Protein AF-A0A1G5YAR2-F1 (afdb_monomer)

Secondary structure (DSSP, 8-state):
--HHHHHHHHHHHHHHTS--TTS----HHHHHHHHHHS---PPPPHHHHHHHTT--PPBPTTT--BEEEEEEEEEEETTEEEEEEEEEETT---TT----

Organism: NCBI:txid279824

Solvent-accessible surface area (backbone atoms only — not comparable to full-atom values): 6648 Å² total; per-residue (Å²): 140,51,74,71,55,56,50,49,52,51,52,54,49,53,64,71,63,58,75,86,79,85,80,80,75,71,58,67,73,56,59,55,46,53,59,72,68,48,79,70,85,70,76,65,52,76,70,62,51,52,54,56,75,75,54,84,62,60,54,41,89,87,78,70,37,45,58,44,76,45,77,76,48,68,51,76,62,90,94,44,77,49,75,44,66,51,74,51,76,71,78,66,85,52,96,81,67,73,86,128

Radius of gyration: 35.07 Å; Cα contacts (8 Å, |Δi|>4): 55; chains: 1; bounding box: 48×53×103 Å

pLDDT: mean 72.72, std 10.32, range [49.0, 91.44]

Sequence (100 aa):
MNKFFTAGILFSMYVFLQPSQLFAQLPGDVASQIEKITPKSAQNSPNAAGIQKYGDFNVNLYTGIPDISIPIFEIDAGSIKVPIVLTYHAGGIRYTDKSS

Nearest PDB structures (foldseek):
  9asq-assembly1_A  TM=5.586E-01  e=8.498E+00  Homo sapiens

Foldseek 3Di:
DPPPVVVVVVVVVVVVPPDPPPPDDDDPVVVVVVVVPPPDPDDQDPVRVVVVVVPDQDADPVLRWGWDKAFDDWDDDPVDTDTDIDTDTPSDDDPPDDDD

Structure (mmCIF, N/CA/C/O backbone):
data_AF-A0A1G5YAR2-F1
#
_entry.id   AF-A0A1G5YAR2-F1
#
loop_
_atom_site.group_PDB
_atom_site.id
_atom_site.type_symbol
_atom_site.label_atom_id
_atom_site.label_alt_id
_atom_site.label_comp_id
_atom_site.label_asym_id
_atom_site.label_entity_id
_atom_site.label_seq_id
_atom_site.pdbx_PDB_ins_code
_atom_site.Cartn_x
_atom_site.Cartn_y
_atom_site.Cartn_z
_atom_site.occupancy
_atom_site.B_iso_or_equiv
_atom_site.auth_seq_id
_atom_site.auth_comp_id
_atom_site.auth_asym_id
_atom_site.auth_atom_id
_atom_site.pdbx_PDB_model_num
ATOM 1 N N . MET A 1 1 ? 2.984 -40.760 72.902 1.00 58.44 1 MET A N 1
ATOM 2 C CA . MET A 1 1 ? 4.087 -40.636 71.928 1.00 58.44 1 MET A CA 1
ATOM 3 C C . MET A 1 1 ? 3.488 -40.293 70.560 1.00 58.44 1 MET A C 1
ATOM 5 O O . MET A 1 1 ? 2.742 -41.110 70.069 1.00 58.44 1 MET A O 1
ATOM 9 N N . ASN A 1 2 ? 3.621 -39.141 69.894 1.00 59.44 2 ASN A N 1
ATOM 10 C CA . ASN A 1 2 ? 4.667 -38.126 69.936 1.00 59.44 2 ASN A CA 1
ATOM 11 C C . ASN A 1 2 ? 4.177 -36.772 69.358 1.00 59.44 2 ASN A C 1
ATOM 13 O O . ASN A 1 2 ? 4.734 -36.299 68.373 1.00 59.44 2 ASN A O 1
ATOM 17 N N . LYS A 1 3 ? 3.161 -36.115 69.945 1.00 59.81 3 LYS A N 1
ATOM 18 C CA . LYS A 1 3 ? 2.700 -34.786 69.466 1.00 59.81 3 LYS A CA 1
ATOM 19 C C . LYS A 1 3 ? 3.841 -33.750 69.400 1.00 59.81 3 LYS A C 1
ATOM 21 O O . LYS A 1 3 ? 3.862 -32.913 68.508 1.00 59.81 3 LYS A O 1
ATOM 26 N N . PHE A 1 4 ? 4.829 -33.878 70.290 1.00 66.06 4 PHE A N 1
ATOM 27 C CA . PHE A 1 4 ? 6.061 -33.082 70.295 1.00 66.06 4 PHE A CA 1
ATOM 28 C C . PHE A 1 4 ? 7.018 -33.402 69.131 1.00 66.06 4 PHE A C 1
ATOM 30 O O . PHE A 1 4 ? 7.694 -32.509 68.636 1.00 66.06 4 PHE A O 1
ATOM 37 N N . PHE A 1 5 ? 7.038 -34.644 68.639 1.00 71.75 5 PHE A N 1
ATOM 38 C CA . PHE A 1 5 ? 7.830 -35.032 67.463 1.00 71.75 5 PHE A CA 1
ATOM 39 C C . PHE A 1 5 ? 7.158 -34.570 66.167 1.00 71.75 5 PHE A C 1
ATOM 41 O O . PHE A 1 5 ? 7.823 -34.059 65.273 1.00 71.75 5 PHE A O 1
ATOM 48 N N . THR A 1 6 ? 5.825 -34.670 66.087 1.00 71.38 6 THR A N 1
ATOM 49 C CA . THR A 1 6 ? 5.051 -34.165 64.943 1.00 71.38 6 THR A CA 1
ATOM 50 C C . THR A 1 6 ? 5.145 -32.639 64.832 1.00 71.38 6 THR A C 1
ATOM 52 O O . THR A 1 6 ? 5.292 -32.117 63.732 1.00 71.38 6 THR A O 1
ATOM 55 N N . ALA A 1 7 ? 5.143 -31.923 65.964 1.00 77.12 7 ALA A N 1
ATOM 56 C CA . ALA A 1 7 ? 5.363 -30.476 65.999 1.00 77.12 7 ALA A CA 1
ATOM 57 C C . ALA A 1 7 ? 6.787 -30.082 65.558 1.00 77.12 7 ALA A C 1
ATOM 59 O O . ALA A 1 7 ? 6.948 -29.103 64.834 1.00 77.12 7 ALA A O 1
ATOM 60 N N . GLY A 1 8 ? 7.807 -30.866 65.929 1.00 80.62 8 GLY A N 1
ATOM 61 C CA . GLY A 1 8 ? 9.189 -30.646 65.485 1.00 80.62 8 GLY A CA 1
ATOM 62 C C . GLY A 1 8 ? 9.375 -30.815 63.972 1.00 80.62 8 GLY A C 1
ATOM 63 O O . GLY A 1 8 ? 10.048 -30.002 63.341 1.00 80.62 8 GLY A O 1
ATOM 64 N N . ILE A 1 9 ? 8.718 -31.814 63.372 1.00 81.94 9 ILE A N 1
ATOM 65 C CA . ILE A 1 9 ? 8.732 -32.029 61.914 1.00 81.94 9 ILE A CA 1
ATOM 66 C C . ILE A 1 9 ? 8.029 -30.882 61.181 1.00 81.94 9 ILE A C 1
ATOM 68 O O . ILE A 1 9 ? 8.545 -30.388 60.183 1.00 81.94 9 ILE A O 1
ATOM 72 N N . LEU A 1 10 ? 6.892 -30.406 61.694 1.00 78.62 10 LEU A N 1
ATOM 73 C CA . LEU A 1 10 ? 6.181 -29.270 61.099 1.00 78.62 10 LEU A CA 1
ATOM 74 C C . LEU A 1 10 ? 6.970 -27.958 61.221 1.00 78.62 10 LEU A C 1
ATOM 76 O O . LEU A 1 10 ? 6.958 -27.161 60.288 1.00 78.62 10 LEU A O 1
ATOM 80 N N . 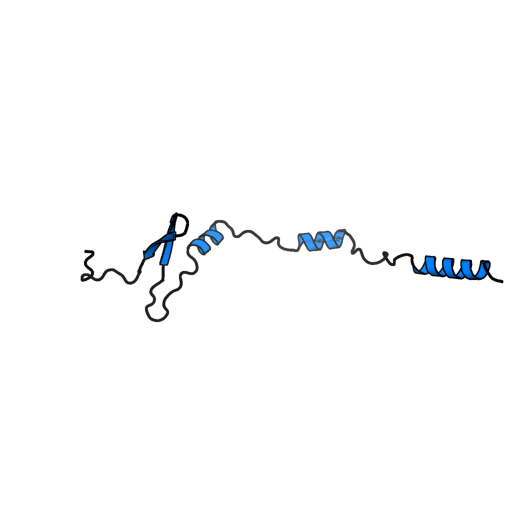PHE A 1 11 ? 7.704 -27.752 62.317 1.00 79.75 11 PHE A N 1
ATOM 81 C CA . PHE A 1 11 ? 8.585 -26.592 62.480 1.00 79.75 11 PHE A CA 1
ATOM 82 C C . PHE A 1 11 ? 9.777 -26.636 61.510 1.00 79.75 11 PHE A C 1
ATOM 84 O O . PHE A 1 11 ? 10.076 -25.642 60.852 1.00 79.75 11 PHE A O 1
ATOM 91 N N . SER A 1 12 ? 10.404 -27.805 61.343 1.00 72.56 12 SER A N 1
ATOM 92 C CA . SER A 1 12 ? 11.457 -28.028 60.341 1.00 72.56 12 SER A CA 1
ATOM 93 C C . SER A 1 12 ? 10.950 -27.824 58.908 1.00 72.56 12 SER A C 1
ATOM 95 O O . SER A 1 12 ? 11.634 -27.197 58.099 1.00 72.56 12 SER A O 1
ATOM 97 N N . MET A 1 13 ? 9.739 -28.292 58.605 1.00 78.06 13 MET A N 1
ATOM 98 C CA . MET A 1 13 ? 9.101 -28.110 57.304 1.00 78.06 13 MET A CA 1
ATOM 99 C C . MET A 1 13 ? 8.739 -26.641 57.050 1.00 78.06 13 MET A C 1
ATOM 101 O O . MET A 1 13 ? 8.924 -26.165 55.937 1.00 78.06 13 MET A O 1
ATOM 105 N N . TYR A 1 14 ? 8.303 -25.895 58.071 1.00 72.94 14 TYR A N 1
ATOM 106 C CA . TYR A 1 14 ? 8.008 -24.461 57.967 1.00 72.94 14 TYR A CA 1
ATOM 107 C C . TYR A 1 14 ? 9.267 -23.613 57.715 1.00 72.94 14 TYR A C 1
ATOM 109 O O . TYR A 1 14 ? 9.219 -22.662 56.938 1.00 72.94 14 TYR A O 1
ATOM 117 N N . VAL A 1 15 ? 10.411 -23.989 58.300 1.00 70.44 15 VAL A N 1
ATOM 118 C CA . VAL A 1 15 ? 11.715 -23.346 58.039 1.00 70.44 15 VAL A CA 1
ATOM 119 C C . VAL A 1 15 ? 12.214 -23.636 56.617 1.00 70.44 15 VAL A C 1
ATOM 121 O O . VAL A 1 15 ? 12.780 -22.751 55.982 1.00 70.44 15 VAL A O 1
ATOM 124 N N . PHE A 1 16 ? 11.945 -24.831 56.080 1.00 67.00 16 PHE A N 1
ATOM 125 C CA . PHE A 1 16 ? 12.249 -25.177 54.683 1.00 67.00 16 PHE A CA 1
ATOM 126 C C . PHE A 1 16 ? 11.259 -24.596 53.658 1.00 67.00 16 PHE A C 1
ATOM 128 O O . PHE A 1 16 ? 11.565 -24.584 52.467 1.00 67.00 16 PHE A O 1
ATOM 135 N N . LEU A 1 17 ? 10.091 -24.109 54.098 1.00 65.44 17 LEU A N 1
ATOM 136 C CA . LEU A 1 17 ? 9.054 -23.520 53.241 1.00 65.44 17 LEU A CA 1
ATOM 137 C C . LEU A 1 17 ? 9.099 -21.981 53.194 1.00 65.44 17 LEU A C 1
ATOM 139 O O . LEU A 1 17 ? 8.285 -21.370 52.501 1.00 65.44 17 LEU A O 1
ATOM 143 N N . GLN A 1 18 ? 10.035 -21.340 53.903 1.00 63.12 18 GLN A N 1
ATOM 144 C CA . GLN A 1 18 ? 10.328 -19.919 53.705 1.00 63.12 18 GLN A CA 1
ATOM 145 C C . GLN A 1 18 ? 10.943 -19.756 52.301 1.00 63.12 18 GLN A C 1
ATOM 147 O O . GLN A 1 18 ? 11.999 -20.332 52.028 1.00 63.12 18 GLN A O 1
ATOM 152 N N . PRO A 1 19 ? 10.284 -19.032 51.380 1.00 62.28 19 PRO A N 1
ATOM 153 C CA . PRO A 1 19 ? 10.691 -18.993 49.986 1.00 62.28 19 PRO A CA 1
ATOM 154 C C . PRO A 1 19 ? 12.059 -18.322 49.850 1.00 62.28 19 PRO A C 1
ATOM 156 O O . PRO A 1 19 ? 12.322 -17.270 50.430 1.00 62.28 19 PRO A O 1
ATOM 159 N N . SER A 1 20 ? 12.913 -18.942 49.040 1.00 61.00 20 SER A N 1
ATOM 160 C CA . SER A 1 20 ? 14.256 -18.536 48.619 1.00 61.00 20 SER A CA 1
ATOM 161 C C . SER A 1 20 ? 14.269 -17.241 47.787 1.00 61.00 20 SER A C 1
ATOM 163 O O . SER A 1 20 ? 14.8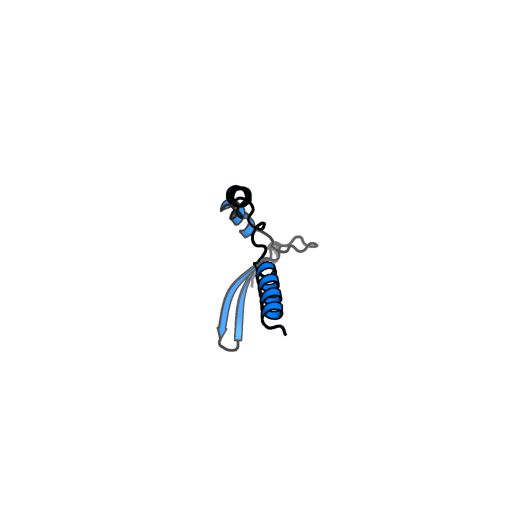37 -17.171 46.700 1.00 61.00 20 SER A O 1
ATOM 165 N N . GLN A 1 21 ? 13.658 -16.176 48.299 1.00 57.78 21 GLN A N 1
ATOM 166 C CA . GLN A 1 21 ? 13.576 -14.854 47.671 1.00 57.78 21 GLN A CA 1
ATOM 167 C C . GLN A 1 21 ? 14.767 -13.961 48.060 1.00 57.78 21 GLN A C 1
ATOM 169 O O . GLN A 1 21 ? 14.601 -12.761 48.244 1.00 57.78 21 GLN A O 1
ATOM 174 N N . LEU A 1 22 ? 15.972 -14.522 48.214 1.00 50.47 22 LEU A N 1
ATOM 175 C CA . LEU A 1 22 ? 17.164 -13.726 48.551 1.00 50.47 22 LEU A CA 1
ATOM 176 C C . LEU A 1 22 ? 18.122 -13.478 47.380 1.00 50.47 22 LEU A C 1
ATOM 178 O O . LEU A 1 22 ? 19.055 -12.703 47.541 1.00 50.47 22 LEU A O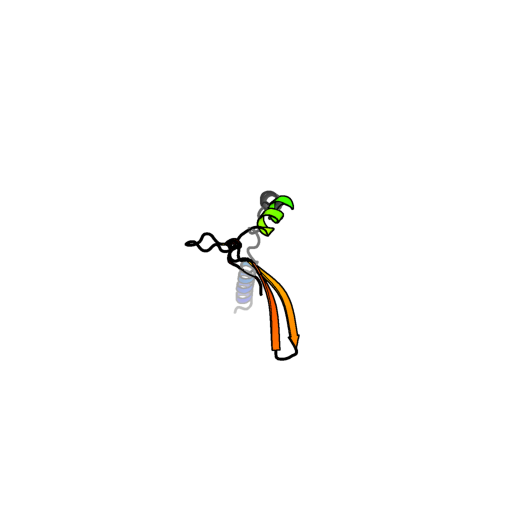 1
ATOM 182 N N . PHE A 1 23 ? 17.872 -14.025 46.184 1.00 57.47 23 PHE A N 1
ATOM 183 C CA . PHE A 1 23 ? 18.757 -13.802 45.028 1.00 57.47 23 PHE A CA 1
ATOM 184 C C . PHE A 1 23 ? 18.022 -13.633 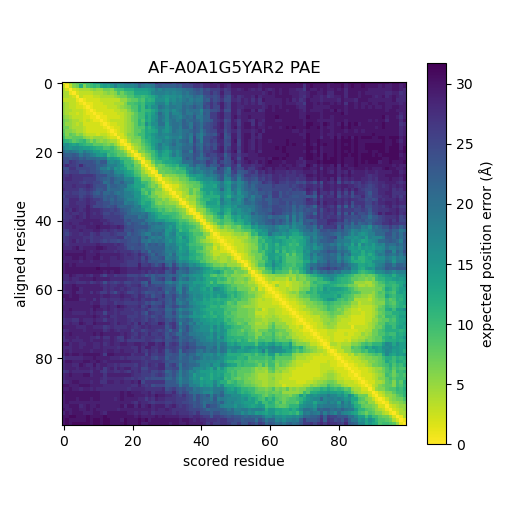43.691 1.00 57.47 23 PHE A C 1
ATOM 186 O O . PHE A 1 23 ? 18.383 -14.266 42.706 1.00 57.47 23 PHE A O 1
ATOM 193 N N . ALA A 1 24 ? 16.986 -12.791 43.628 1.00 52.09 24 ALA A N 1
ATOM 194 C CA . ALA A 1 24 ? 16.321 -12.489 42.350 1.00 52.09 24 ALA A CA 1
ATOM 195 C C . ALA A 1 24 ? 16.386 -11.017 41.922 1.00 52.09 24 ALA A C 1
ATOM 197 O O . ALA A 1 24 ? 16.010 -10.698 40.798 1.00 52.09 24 ALA A O 1
ATOM 198 N N . GLN A 1 25 ? 16.876 -10.111 42.768 1.00 60.28 25 GLN A N 1
ATOM 199 C CA . GLN A 1 25 ? 17.002 -8.710 42.386 1.00 60.28 25 GLN A CA 1
ATOM 200 C C . GLN A 1 25 ? 18.459 -8.413 42.052 1.00 60.28 25 GLN A C 1
ATOM 202 O O . GLN A 1 25 ? 19.303 -8.274 42.937 1.00 60.28 25 GLN A O 1
ATOM 207 N N . LEU A 1 26 ? 18.743 -8.312 40.749 1.00 58.47 26 LEU A N 1
ATOM 208 C CA . LEU A 1 26 ? 19.849 -7.479 40.285 1.00 58.47 26 LEU A CA 1
ATOM 209 C C .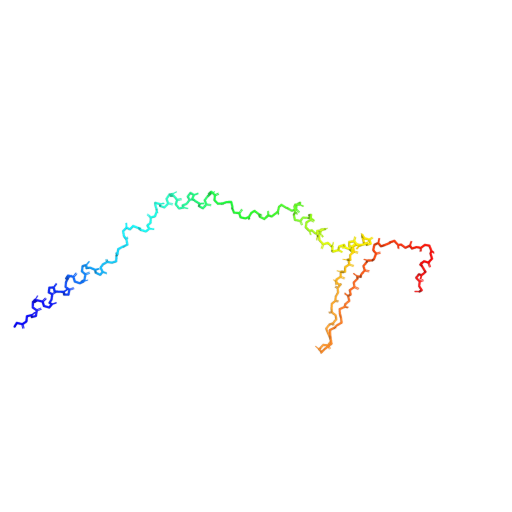 LEU A 1 26 ? 19.708 -6.106 40.975 1.00 58.47 26 LEU A C 1
ATOM 211 O O . LEU A 1 26 ? 18.573 -5.637 41.112 1.00 58.47 26 LEU A O 1
ATOM 215 N N . PRO A 1 27 ? 20.807 -5.452 41.394 1.00 69.12 27 PRO A N 1
ATOM 216 C CA . PRO A 1 27 ? 20.736 -4.114 41.973 1.00 69.12 27 PRO A CA 1
ATOM 217 C C . PRO A 1 27 ? 19.874 -3.219 41.075 1.00 69.12 27 PRO A C 1
ATOM 219 O O . PRO A 1 27 ? 20.074 -3.213 39.858 1.00 69.12 27 PRO A O 1
ATOM 222 N N . GLY A 1 28 ? 18.904 -2.494 41.646 1.00 61.84 28 GLY A N 1
ATOM 223 C CA . GLY A 1 28 ? 17.983 -1.636 40.878 1.00 61.84 28 GLY A CA 1
ATOM 224 C C . GLY A 1 28 ? 18.710 -0.634 39.967 1.00 61.84 28 GLY A C 1
ATOM 225 O O . GLY A 1 28 ? 18.207 -0.253 38.908 1.00 61.84 28 GLY A O 1
ATOM 226 N N . ASP A 1 29 ? 19.952 -0.304 40.322 1.00 63.09 29 ASP A N 1
ATOM 227 C CA . ASP A 1 29 ? 20.868 0.521 39.536 1.00 63.09 29 ASP A CA 1
ATOM 228 C C . ASP A 1 29 ? 21.327 -0.131 38.224 1.00 63.09 29 ASP A C 1
ATOM 230 O O . ASP A 1 29 ? 21.595 0.575 37.257 1.00 63.09 29 ASP A O 1
ATOM 234 N N . VAL A 1 30 ? 21.424 -1.462 38.149 1.00 63.66 30 VAL A N 1
ATOM 235 C CA . VAL A 1 30 ? 21.830 -2.178 36.926 1.00 63.66 30 VAL A CA 1
ATOM 236 C C . VAL A 1 30 ? 20.625 -2.411 36.016 1.00 63.66 30 VAL A C 1
ATOM 238 O O . VAL A 1 30 ? 20.728 -2.233 34.804 1.00 63.66 30 VAL A O 1
ATOM 241 N N . ALA A 1 31 ? 19.460 -2.743 36.583 1.00 64.06 31 ALA A N 1
ATOM 242 C CA . ALA A 1 31 ? 18.226 -2.910 35.811 1.00 64.06 31 ALA A CA 1
ATOM 243 C C . ALA A 1 31 ? 17.806 -1.606 35.101 1.00 64.06 31 ALA A C 1
ATOM 245 O O . ALA A 1 31 ? 17.488 -1.624 33.912 1.00 64.06 31 ALA A O 1
ATOM 246 N N . SER A 1 32 ? 17.901 -0.465 35.793 1.00 61.59 32 SER A N 1
ATOM 247 C CA . SER A 1 32 ? 17.642 0.862 35.208 1.00 61.59 32 SER A CA 1
ATOM 248 C C . SER A 1 32 ? 18.682 1.273 34.157 1.00 61.59 32 SER A C 1
ATOM 250 O O . SER A 1 32 ? 18.355 1.959 33.186 1.00 61.59 32 SER A O 1
ATOM 252 N N . GLN A 1 33 ? 19.932 0.823 34.295 1.00 64.12 33 GLN A N 1
ATOM 253 C CA . GLN A 1 33 ? 20.955 1.034 33.271 1.00 64.12 33 GLN A CA 1
ATOM 254 C C . GLN A 1 33 ? 20.672 0.231 31.998 1.00 64.12 33 GLN A C 1
ATOM 256 O O . GLN A 1 33 ? 20.837 0.771 30.910 1.00 64.12 33 GLN A O 1
ATOM 261 N N . ILE A 1 34 ? 20.180 -1.006 32.098 1.00 64.69 34 ILE A N 1
ATOM 262 C CA . ILE A 1 34 ? 19.819 -1.821 30.923 1.00 64.69 34 ILE A CA 1
ATOM 263 C C . ILE A 1 34 ? 18.660 -1.184 30.138 1.00 64.69 34 ILE A C 1
ATOM 265 O O . ILE A 1 34 ? 18.709 -1.127 28.907 1.00 64.69 34 ILE A O 1
ATOM 269 N N . GLU A 1 35 ? 17.655 -0.635 30.826 1.00 67.94 35 GLU A N 1
ATOM 270 C CA . GLU A 1 35 ? 16.564 0.109 30.178 1.00 67.94 35 GLU A CA 1
ATOM 271 C C . GLU A 1 35 ? 17.085 1.359 29.451 1.00 67.94 35 GLU A C 1
ATOM 273 O O . GLU A 1 35 ? 16.699 1.623 28.313 1.00 67.94 35 GLU A O 1
ATOM 278 N N . LYS A 1 36 ? 18.033 2.085 30.058 1.00 67.69 36 LYS A N 1
ATOM 279 C CA . LYS A 1 36 ? 18.654 3.281 29.465 1.00 67.69 36 LYS A CA 1
ATOM 280 C C . LYS A 1 36 ? 19.543 2.978 28.251 1.00 67.69 36 LYS A C 1
ATOM 282 O O . LYS A 1 36 ? 19.704 3.840 27.389 1.00 67.69 36 LYS A O 1
ATOM 287 N N . ILE A 1 37 ? 20.137 1.787 28.190 1.00 70.19 37 ILE A N 1
ATOM 288 C CA . ILE A 1 37 ? 21.001 1.353 27.079 1.00 70.19 37 ILE A CA 1
ATOM 289 C C . ILE A 1 37 ? 20.170 0.751 25.936 1.00 70.19 37 ILE A C 1
ATOM 291 O O . ILE A 1 37 ? 20.628 0.722 24.794 1.00 70.19 37 ILE A O 1
ATOM 295 N N . THR A 1 38 ? 18.942 0.301 26.206 1.00 69.06 38 THR A N 1
ATOM 296 C CA . THR A 1 38 ? 18.063 -0.246 25.171 1.00 69.06 38 THR A CA 1
ATOM 297 C C . THR A 1 38 ? 17.525 0.899 24.312 1.00 69.06 38 THR A C 1
ATOM 299 O O . THR A 1 38 ? 16.766 1.732 24.816 1.00 69.06 38 THR A O 1
ATOM 302 N N . PRO A 1 39 ? 17.881 0.984 23.015 1.00 66.75 39 PRO A N 1
ATOM 303 C CA . PRO A 1 39 ? 17.344 2.025 22.159 1.00 66.75 39 PRO A CA 1
ATOM 304 C C . PRO A 1 39 ? 15.835 1.814 22.045 1.00 66.75 39 PRO A C 1
ATOM 306 O O . PRO A 1 39 ? 15.363 0.846 21.447 1.00 66.75 39 PRO A O 1
ATOM 309 N N . LYS A 1 40 ? 15.063 2.724 22.646 1.00 64.44 40 LYS A N 1
ATOM 310 C CA . LYS A 1 40 ? 13.619 2.805 22.432 1.00 64.44 40 LYS A CA 1
ATOM 311 C C . LYS A 1 40 ? 13.396 2.863 20.927 1.00 64.44 40 LYS A C 1
ATOM 313 O O . LYS A 1 40 ? 14.015 3.703 20.280 1.00 64.44 40 LYS A O 1
ATOM 318 N N . SER A 1 41 ? 12.570 1.955 20.394 1.00 60.91 41 SER A N 1
ATOM 319 C CA . SER A 1 41 ? 12.231 1.889 18.967 1.00 60.91 41 SER A CA 1
ATOM 320 C C . SER A 1 41 ? 11.918 3.301 18.480 1.00 60.91 41 SER A C 1
ATOM 322 O O . SER A 1 41 ? 10.892 3.885 18.838 1.00 60.91 41 SER A O 1
ATOM 324 N N . ALA A 1 42 ? 12.881 3.903 17.785 1.00 68.12 42 ALA A N 1
ATOM 325 C CA . ALA A 1 42 ? 12.756 5.265 17.327 1.00 68.12 42 ALA A CA 1
ATOM 326 C C . ALA A 1 42 ? 11.695 5.226 16.237 1.00 68.12 42 ALA A C 1
ATOM 328 O O . ALA A 1 42 ? 11.875 4.549 15.225 1.00 68.12 42 ALA A O 1
ATOM 329 N N . GLN A 1 43 ? 10.571 5.913 16.451 1.00 67.56 43 GLN A N 1
ATOM 330 C CA . GLN A 1 43 ? 9.667 6.192 15.345 1.00 67.56 43 GLN A CA 1
ATOM 331 C C . GLN A 1 43 ? 10.506 6.815 14.230 1.00 67.56 43 GLN A C 1
ATOM 333 O O . GLN A 1 43 ? 11.265 7.758 14.477 1.00 67.56 43 GLN A O 1
ATOM 338 N N . ASN A 1 44 ? 10.400 6.245 13.028 1.00 73.06 44 ASN A N 1
ATOM 339 C CA . ASN A 1 44 ? 11.088 6.752 11.851 1.00 73.06 44 ASN A CA 1
ATOM 340 C C . ASN A 1 44 ? 10.868 8.263 11.765 1.00 73.06 44 ASN A C 1
ATOM 342 O O . ASN A 1 44 ? 9.751 8.748 11.975 1.00 73.06 44 ASN A O 1
ATOM 346 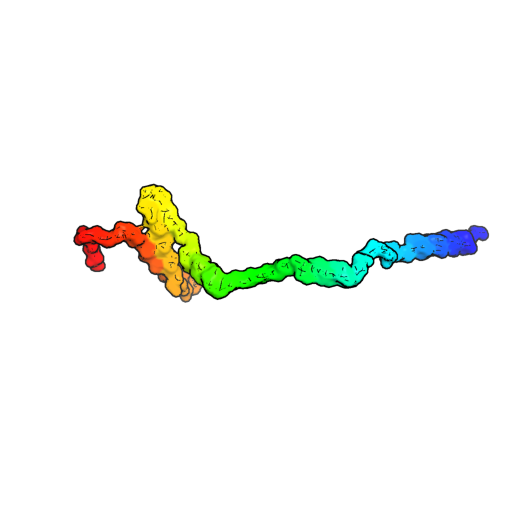N N . SER A 1 45 ? 11.934 9.012 11.474 1.00 81.62 45 SER A N 1
ATOM 347 C CA . SER A 1 45 ? 11.805 10.454 11.277 1.00 81.62 45 SER A CA 1
ATOM 348 C C . SER A 1 45 ? 10.730 10.724 10.214 1.00 81.62 45 SER A C 1
ATOM 350 O O . SER A 1 45 ? 10.569 9.910 9.300 1.00 81.62 45 SER A O 1
ATOM 352 N N . PRO A 1 46 ? 9.999 11.851 10.275 1.00 75.12 46 PRO A N 1
ATOM 353 C CA . PRO A 1 46 ? 8.977 12.167 9.276 1.00 75.12 46 PRO A CA 1
ATOM 354 C C . PRO A 1 46 ? 9.491 12.062 7.831 1.00 75.12 46 PRO A C 1
ATOM 356 O O . PRO A 1 46 ? 8.758 11.639 6.941 1.00 75.12 46 PRO A O 1
ATOM 359 N N . ASN A 1 47 ? 10.775 12.374 7.620 1.00 77.12 47 ASN A N 1
ATOM 360 C CA . ASN A 1 47 ? 11.454 12.202 6.340 1.00 77.12 47 ASN A CA 1
ATOM 361 C C . ASN A 1 47 ? 11.628 10.716 5.958 1.00 77.12 47 ASN A C 1
ATOM 363 O O . ASN A 1 47 ? 11.276 10.328 4.849 1.00 77.12 47 ASN A O 1
ATOM 367 N N . ALA A 1 48 ? 12.096 9.863 6.878 1.00 75.94 48 ALA A N 1
ATOM 368 C CA . ALA A 1 48 ? 12.236 8.421 6.648 1.00 75.94 48 ALA A CA 1
ATOM 369 C C . ALA A 1 48 ? 10.877 7.718 6.443 1.00 75.94 48 ALA A C 1
ATOM 371 O O . ALA A 1 48 ? 10.745 6.867 5.567 1.00 75.94 48 ALA A O 1
ATOM 372 N N . ALA A 1 49 ? 9.840 8.125 7.181 1.00 74.50 49 ALA A N 1
ATOM 373 C CA . ALA A 1 49 ? 8.472 7.642 6.988 1.00 74.50 49 ALA A CA 1
ATOM 374 C C . ALA A 1 49 ? 7.869 8.087 5.639 1.00 74.50 49 ALA A C 1
ATOM 376 O O . ALA A 1 49 ? 7.019 7.399 5.078 1.00 74.50 49 ALA A O 1
ATOM 377 N N . GLY A 1 50 ? 8.315 9.225 5.094 1.00 71.56 50 GLY A N 1
ATOM 378 C CA . GLY A 1 50 ? 7.923 9.703 3.768 1.00 71.56 50 GLY A CA 1
ATOM 379 C C . GLY A 1 50 ? 8.413 8.804 2.633 1.00 71.56 50 GLY A C 1
ATOM 380 O O . GLY A 1 50 ? 7.680 8.604 1.671 1.00 71.56 50 GLY A O 1
ATOM 381 N N . ILE A 1 51 ? 9.597 8.201 2.770 1.00 73.31 51 ILE A N 1
ATOM 382 C CA . ILE A 1 51 ? 10.148 7.263 1.777 1.00 73.31 51 ILE A CA 1
ATOM 383 C C . ILE A 1 51 ? 9.286 5.995 1.691 1.00 73.31 51 ILE A C 1
ATOM 385 O O . ILE A 1 51 ? 9.015 5.515 0.595 1.00 73.31 51 ILE A O 1
ATOM 389 N N . GLN A 1 52 ? 8.759 5.510 2.821 1.00 67.94 52 GLN A N 1
ATOM 390 C CA . GLN A 1 52 ? 7.814 4.385 2.837 1.00 67.94 52 GLN A CA 1
ATOM 391 C C . GLN A 1 52 ? 6.508 4.670 2.080 1.00 67.94 52 GLN A C 1
ATOM 393 O O . GLN A 1 52 ? 5.899 3.731 1.584 1.00 67.94 52 GLN A O 1
ATOM 398 N N . LYS A 1 53 ? 6.080 5.934 1.939 1.00 64.69 53 LYS A N 1
ATOM 399 C CA . LYS A 1 53 ? 4.864 6.277 1.171 1.00 64.69 53 LYS A CA 1
ATOM 400 C C . LYS A 1 53 ? 4.998 5.999 -0.326 1.00 64.69 53 LYS A C 1
ATOM 402 O O . LYS A 1 53 ? 3.988 5.878 -1.008 1.00 64.69 53 LYS A O 1
ATOM 407 N N . TYR A 1 54 ? 6.229 5.927 -0.821 1.00 63.00 54 TYR A N 1
ATOM 408 C CA . TYR A 1 54 ? 6.548 5.619 -2.212 1.00 63.00 54 TYR A CA 1
ATOM 4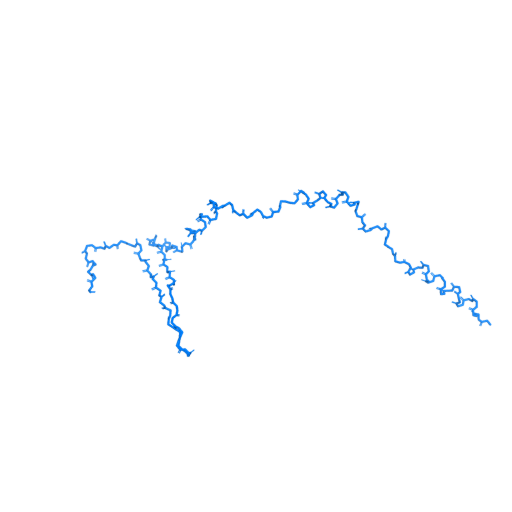09 C C . TYR A 1 54 ? 7.176 4.219 -2.358 1.00 63.00 54 TYR A C 1
ATOM 411 O O . TYR A 1 54 ? 7.662 3.882 -3.434 1.00 63.00 54 TYR A O 1
ATOM 419 N N . GLY A 1 55 ? 7.212 3.433 -1.274 1.00 62.75 55 GLY A N 1
ATOM 420 C CA . GLY A 1 55 ? 7.866 2.127 -1.205 1.00 62.75 55 GLY A CA 1
ATOM 421 C C . GLY A 1 55 ? 6.929 0.963 -1.535 1.00 62.75 55 GLY A C 1
ATOM 422 O O . GLY A 1 55 ? 5.802 0.921 -1.051 1.00 62.75 55 GLY A O 1
ATOM 423 N N . ASP A 1 56 ? 7.459 0.026 -2.328 1.00 62.94 56 ASP A N 1
ATOM 424 C CA . ASP A 1 56 ? 6.912 -1.274 -2.750 1.00 62.94 56 ASP A CA 1
ATOM 425 C C . ASP A 1 56 ? 5.602 -1.262 -3.554 1.00 62.94 56 ASP A C 1
ATOM 427 O O . ASP A 1 56 ? 4.605 -1.886 -3.193 1.00 62.94 56 ASP A O 1
ATOM 431 N N . PHE A 1 57 ? 5.638 -0.644 -4.739 1.00 70.88 57 PHE A N 1
ATOM 432 C CA . PHE A 1 57 ? 4.771 -1.095 -5.832 1.00 70.88 57 PHE A CA 1
ATOM 433 C C . PHE A 1 57 ? 5.417 -2.301 -6.512 1.00 70.88 57 PHE A C 1
ATOM 435 O O . PHE A 1 57 ? 6.573 -2.236 -6.937 1.00 70.88 57 PHE A O 1
ATOM 442 N N . ASN A 1 58 ? 4.672 -3.401 -6.632 1.00 69.50 58 ASN A N 1
ATOM 443 C CA . ASN A 1 58 ? 5.150 -4.582 -7.340 1.00 69.50 58 ASN A CA 1
ATOM 444 C C . ASN A 1 58 ? 5.400 -4.222 -8.807 1.00 69.50 58 ASN A C 1
ATOM 446 O O . ASN A 1 58 ? 4.505 -3.747 -9.505 1.00 69.50 58 ASN A O 1
ATOM 450 N N . VAL A 1 59 ? 6.625 -4.446 -9.275 1.00 75.75 59 VAL A N 1
ATOM 451 C CA . VAL A 1 59 ? 6.984 -4.271 -10.682 1.00 75.75 59 VAL A CA 1
ATOM 452 C C . VAL A 1 59 ? 6.939 -5.615 -11.381 1.00 75.75 59 VAL A C 1
ATOM 454 O O . VAL A 1 59 ? 7.418 -6.629 -10.867 1.00 75.75 59 VAL A O 1
ATOM 457 N N . ASN A 1 60 ? 6.387 -5.634 -12.586 1.00 77.56 60 ASN A N 1
ATOM 458 C CA . ASN A 1 60 ? 6.509 -6.805 -13.432 1.00 77.56 60 ASN A CA 1
ATOM 459 C C . ASN A 1 60 ? 7.975 -6.943 -13.877 1.00 77.56 60 ASN A C 1
ATOM 461 O O . ASN A 1 60 ? 8.500 -6.073 -14.566 1.00 77.56 60 ASN A O 1
ATOM 465 N N . LEU A 1 61 ? 8.634 -8.043 -13.506 1.00 79.81 61 LEU A N 1
ATOM 466 C CA . LEU A 1 61 ? 10.059 -8.268 -13.795 1.00 79.81 61 LEU A CA 1
ATOM 467 C C . LEU A 1 61 ? 10.374 -8.445 -15.291 1.00 79.81 61 LEU A C 1
ATOM 469 O O . LEU A 1 61 ? 11.525 -8.297 -15.690 1.00 79.81 61 LEU A O 1
ATOM 473 N N . TYR A 1 62 ? 9.375 -8.763 -16.118 1.00 80.06 62 TYR A N 1
ATOM 474 C CA . TYR A 1 62 ? 9.533 -8.922 -17.564 1.00 80.06 62 TYR A CA 1
ATOM 475 C C . TYR A 1 62 ? 9.321 -7.604 -18.319 1.00 80.06 62 TYR A C 1
ATOM 477 O O . TYR A 1 62 ? 10.043 -7.320 -19.272 1.00 80.06 62 TYR A O 1
ATOM 485 N N . THR A 1 63 ? 8.342 -6.787 -17.910 1.00 80.06 63 THR A N 1
ATOM 486 C CA . THR A 1 63 ? 8.002 -5.531 -18.609 1.00 80.06 63 THR A CA 1
ATOM 487 C C . THR A 1 63 ? 8.531 -4.270 -17.925 1.00 80.06 63 THR A C 1
ATOM 489 O O . THR A 1 63 ? 8.511 -3.204 -18.534 1.00 80.06 63 THR A O 1
ATOM 492 N N . GLY A 1 64 ? 8.987 -4.362 -16.674 1.00 78.75 64 GLY A N 1
ATOM 493 C CA . GLY A 1 64 ? 9.415 -3.221 -15.858 1.00 78.75 64 GLY A CA 1
ATOM 494 C C . GLY A 1 64 ? 8.275 -2.285 -15.441 1.00 78.75 64 GLY A C 1
ATOM 495 O O . GLY A 1 64 ? 8.537 -1.214 -14.900 1.00 78.75 64 GLY A O 1
ATOM 496 N N . ILE A 1 65 ? 7.017 -2.656 -15.702 1.00 81.19 65 ILE A N 1
ATOM 497 C CA . ILE A 1 65 ? 5.854 -1.805 -15.434 1.00 81.19 65 ILE A CA 1
ATOM 498 C C . ILE A 1 65 ? 5.405 -2.014 -13.976 1.00 81.19 65 ILE A C 1
ATOM 500 O O . ILE A 1 65 ? 5.129 -3.160 -13.604 1.00 81.19 65 ILE A O 1
ATOM 504 N N . PRO A 1 66 ? 5.325 -0.951 -13.152 1.00 79.88 66 PRO A N 1
ATOM 505 C CA . PRO A 1 66 ? 4.730 -1.014 -11.819 1.00 79.88 66 PRO A CA 1
ATOM 506 C C . PRO A 1 66 ? 3.213 -1.230 -11.891 1.00 79.88 66 PRO A C 1
ATOM 508 O O . PRO A 1 66 ? 2.526 -0.575 -12.677 1.00 79.88 66 PRO A O 1
ATOM 511 N N . ASP A 1 67 ? 2.701 -2.121 -11.044 1.00 80.31 67 ASP A N 1
ATOM 512 C CA . ASP A 1 67 ? 1.269 -2.327 -10.821 1.00 80.31 67 ASP A CA 1
ATOM 513 C C . ASP A 1 67 ? 0.783 -1.388 -9.707 1.00 80.31 67 ASP A C 1
ATOM 515 O O . ASP A 1 67 ? 1.047 -1.603 -8.520 1.00 80.31 67 ASP A O 1
ATOM 519 N N . ILE A 1 68 ? 0.136 -0.288 -10.102 1.00 83.06 68 ILE A N 1
ATOM 520 C CA . ILE A 1 68 ? -0.341 0.757 -9.192 1.00 83.06 68 ILE A CA 1
ATOM 521 C C . ILE A 1 68 ? -1.868 0.697 -9.147 1.00 83.06 68 ILE A C 1
ATOM 523 O O . ILE A 1 68 ? -2.547 1.086 -10.099 1.00 83.06 68 ILE A O 1
ATOM 527 N N . SER A 1 69 ? -2.400 0.244 -8.012 1.00 84.94 69 SER A N 1
ATOM 528 C CA . SER A 1 69 ? -3.833 0.114 -7.750 1.00 84.94 69 SER A CA 1
ATOM 529 C C . SER A 1 69 ? -4.194 0.843 -6.456 1.00 84.94 69 SER A C 1
ATOM 531 O O . SER A 1 69 ? -3.734 0.477 -5.374 1.00 84.94 69 SER A O 1
ATOM 533 N N . ILE A 1 70 ? -4.979 1.915 -6.573 1.00 83.56 70 ILE A N 1
ATOM 534 C CA . ILE A 1 70 ? -5.370 2.788 -5.462 1.00 83.56 70 ILE A CA 1
ATOM 535 C C . ILE A 1 70 ? -6.879 2.628 -5.228 1.00 83.56 70 ILE A C 1
ATOM 537 O O . ILE A 1 70 ? -7.672 3.106 -6.043 1.00 83.56 70 ILE A O 1
ATOM 541 N N . PRO A 1 71 ? -7.319 1.979 -4.137 1.00 86.12 71 PRO A N 1
ATOM 542 C CA . PRO A 1 71 ? -8.734 1.939 -3.787 1.00 86.12 71 PRO A CA 1
ATOM 543 C C . PRO A 1 71 ? -9.201 3.345 -3.384 1.00 86.12 71 PRO A C 1
ATOM 545 O O . PRO A 1 71 ? -8.633 3.958 -2.482 1.00 86.12 71 PRO A O 1
ATOM 548 N N . ILE A 1 72 ? -10.223 3.867 -4.064 1.00 87.75 72 ILE A N 1
ATOM 549 C CA . ILE A 1 72 ? -10.793 5.194 -3.782 1.00 87.75 72 ILE A CA 1
ATOM 550 C C . ILE A 1 72 ? -11.907 5.065 -2.748 1.00 87.75 72 ILE A C 1
ATOM 552 O O . ILE A 1 72 ? -11.973 5.837 -1.793 1.00 87.75 72 ILE A O 1
ATOM 556 N N . PHE A 1 73 ? -12.812 4.112 -2.964 1.00 87.69 73 PHE A N 1
ATOM 557 C CA . PHE A 1 73 ? -14.007 3.953 -2.148 1.00 87.69 73 PHE A CA 1
ATOM 558 C C . PHE A 1 73 ? -14.590 2.554 -2.325 1.00 87.69 73 PHE A C 1
ATOM 560 O O . PHE A 1 73 ? -14.441 1.965 -3.384 1.00 87.69 73 PHE A O 1
ATOM 567 N N . GLU A 1 74 ? -15.291 2.029 -1.328 1.00 90.19 74 GLU A N 1
ATOM 568 C CA . GLU A 1 74 ? -16.075 0.799 -1.462 1.00 90.19 74 GLU A CA 1
ATOM 569 C C . GLU A 1 74 ? -17.539 1.147 -1.216 1.00 90.19 74 GLU A C 1
ATOM 571 O O . GLU A 1 74 ? -17.900 1.613 -0.136 1.00 90.19 74 GLU A O 1
ATOM 576 N N . ILE A 1 75 ? -18.379 0.967 -2.236 1.00 90.19 75 ILE A N 1
ATOM 577 C CA . ILE A 1 75 ? -19.822 1.127 -2.085 1.00 90.19 75 ILE A CA 1
ATOM 578 C C . ILE A 1 75 ? -20.342 -0.117 -1.371 1.00 90.19 75 ILE A C 1
ATOM 580 O O . ILE A 1 75 ? -20.266 -1.221 -1.913 1.00 90.19 75 ILE A O 1
ATOM 584 N N . ASP A 1 76 ? -20.896 0.082 -0.179 1.00 91.44 76 ASP A N 1
ATOM 585 C CA . ASP A 1 76 ? -21.596 -0.952 0.575 1.00 91.44 76 ASP A CA 1
ATOM 586 C C . ASP A 1 76 ? -23.112 -0.779 0.400 1.00 91.44 76 ASP A C 1
ATOM 588 O O . ASP A 1 76 ? -23.702 0.214 0.835 1.00 91.44 76 ASP A O 1
ATOM 592 N N . ALA A 1 77 ? -23.736 -1.737 -0.283 1.00 86.44 77 ALA A N 1
ATOM 593 C CA . ALA A 1 77 ? -25.177 -1.833 -0.476 1.00 86.44 77 ALA A CA 1
ATOM 594 C C . ALA A 1 77 ? -25.694 -3.157 0.114 1.00 86.44 77 ALA A C 1
ATOM 596 O O . ALA A 1 77 ? -26.231 -4.020 -0.588 1.00 86.44 77 ALA A O 1
ATOM 597 N N . GLY A 1 78 ? -25.507 -3.333 1.424 1.00 87.06 78 GLY A N 1
ATOM 598 C CA . GLY A 1 78 ? -26.055 -4.448 2.194 1.00 87.06 78 GLY A CA 1
ATOM 599 C C . GLY A 1 78 ? -25.314 -5.754 1.924 1.00 87.06 78 GLY A C 1
ATOM 600 O O . GLY A 1 78 ? -24.325 -6.061 2.577 1.00 87.06 78 GLY A O 1
ATOM 601 N N . SER A 1 79 ? -25.804 -6.557 0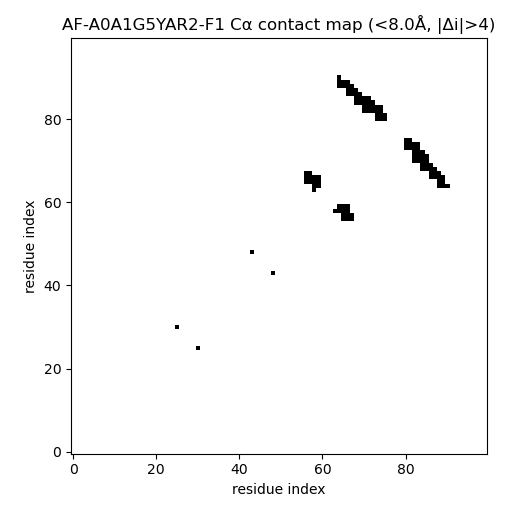.978 1.00 88.69 79 SER A N 1
ATOM 602 C CA . SER A 1 79 ? -25.146 -7.815 0.584 1.00 88.69 79 SER A CA 1
ATOM 603 C C . SER A 1 79 ? -24.105 -7.628 -0.523 1.00 88.69 79 SER A C 1
ATOM 605 O O . SER A 1 79 ? -23.395 -8.576 -0.853 1.00 88.69 79 SER A O 1
ATOM 607 N N . ILE A 1 80 ? -24.038 -6.439 -1.130 1.00 85.19 80 ILE A N 1
ATOM 608 C CA . ILE A 1 80 ? -23.191 -6.158 -2.290 1.00 85.19 80 ILE A CA 1
ATOM 609 C C . ILE A 1 80 ? -22.137 -5.125 -1.903 1.00 85.19 80 ILE A C 1
ATOM 611 O O . ILE A 1 80 ? -22.467 -4.028 -1.459 1.00 85.19 80 ILE A O 1
ATOM 615 N N . LYS A 1 81 ? -20.872 -5.479 -2.131 1.00 89.19 81 LYS A N 1
ATOM 616 C CA . LYS A 1 81 ? -19.711 -4.602 -1.973 1.00 89.19 81 LYS A CA 1
ATOM 617 C C . LYS A 1 81 ? -19.097 -4.352 -3.341 1.00 89.19 81 LYS A C 1
ATOM 619 O O . LYS A 1 81 ? -18.680 -5.301 -4.005 1.00 89.19 81 LYS A O 1
ATOM 624 N N . VAL A 1 82 ? -19.067 -3.094 -3.770 1.00 89.44 82 VAL A N 1
ATOM 625 C CA . VAL A 1 82 ? -18.466 -2.688 -5.048 1.00 89.44 82 VAL A CA 1
ATOM 626 C C . VAL A 1 82 ? -17.275 -1.772 -4.768 1.00 89.44 82 VAL A C 1
ATOM 628 O O . VAL A 1 82 ? -17.477 -0.597 -4.450 1.00 89.44 82 VAL A O 1
ATOM 631 N N . PRO A 1 83 ? -16.034 -2.274 -4.874 1.00 90.25 83 PRO A N 1
ATOM 632 C CA . PRO A 1 83 ? -14.853 -1.438 -4.724 1.00 90.25 83 PRO A CA 1
ATOM 633 C C . PRO A 1 83 ? -14.636 -0.576 -5.978 1.00 90.25 83 PRO A C 1
ATOM 635 O O . PRO A 1 83 ? -14.529 -1.078 -7.095 1.00 90.25 83 PRO A O 1
ATOM 638 N N . ILE A 1 84 ? -14.547 0.737 -5.784 1.00 87.94 84 ILE A N 1
ATOM 639 C CA . ILE A 1 84 ? -14.084 1.728 -6.756 1.00 87.94 84 ILE A CA 1
ATOM 640 C C . ILE A 1 84 ? -12.566 1.841 -6.613 1.00 87.94 84 ILE A C 1
ATOM 642 O O . ILE A 1 84 ? -12.056 2.341 -5.606 1.00 87.94 84 ILE A O 1
ATOM 646 N N . VAL A 1 85 ? -11.844 1.391 -7.634 1.00 88.88 85 VAL A N 1
ATOM 647 C CA . VAL A 1 85 ? -10.378 1.331 -7.648 1.00 88.88 85 VAL A CA 1
ATOM 648 C C . VAL A 1 85 ? -9.838 2.108 -8.844 1.00 88.88 85 VAL A C 1
ATOM 650 O O . VAL A 1 85 ? -10.339 1.970 -9.958 1.00 88.88 85 VAL A O 1
ATOM 653 N N . LEU A 1 86 ? -8.806 2.919 -8.615 1.00 82.62 86 LEU A N 1
ATOM 654 C CA . LEU A 1 86 ? -8.0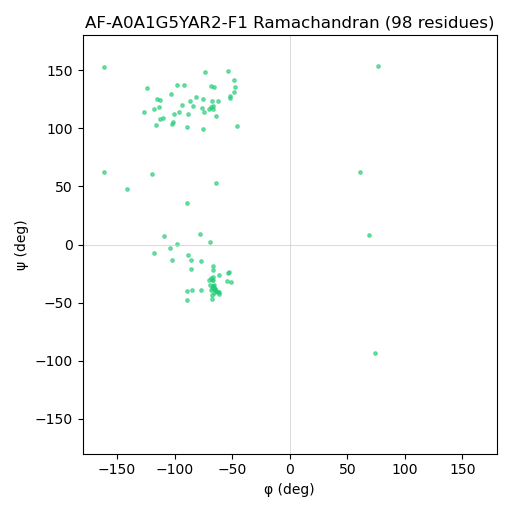34 3.594 -9.651 1.00 82.62 86 LEU A CA 1
ATOM 655 C C . LEU A 1 86 ? -6.779 2.786 -9.960 1.00 82.62 86 LEU A C 1
ATOM 657 O O . LEU A 1 86 ? -5.877 2.684 -9.132 1.00 82.62 86 LEU A O 1
ATOM 661 N N . THR A 1 87 ? -6.705 2.254 -11.171 1.00 83.81 87 THR A N 1
ATOM 662 C CA . THR A 1 87 ? -5.533 1.531 -11.669 1.00 83.81 87 THR A CA 1
ATOM 663 C C . THR A 1 87 ? -4.742 2.409 -12.630 1.00 83.81 87 THR A C 1
ATOM 665 O O . THR A 1 87 ? -5.316 2.947 -13.581 1.00 83.81 87 THR A O 1
ATOM 668 N N . TYR A 1 88 ? -3.432 2.536 -12.423 1.00 82.31 88 TYR A N 1
ATOM 669 C CA . TYR A 1 88 ? -2.538 3.261 -13.324 1.00 82.31 88 TYR A CA 1
ATOM 670 C C . TYR A 1 88 ? -1.567 2.302 -14.015 1.00 82.31 88 TYR A C 1
ATOM 672 O O . TYR A 1 88 ? -0.813 1.584 -13.364 1.00 82.31 88 TYR A O 1
ATOM 680 N N . HIS A 1 89 ? -1.561 2.322 -15.349 1.00 81.56 89 HIS A N 1
ATOM 681 C CA . HIS A 1 89 ? -0.648 1.532 -16.170 1.00 81.56 89 HIS A CA 1
ATOM 682 C C . HIS A 1 89 ? 0.493 2.417 -16.691 1.00 81.56 89 HIS A C 1
ATOM 684 O O . HIS A 1 89 ? 0.314 3.211 -17.615 1.00 81.56 89 HIS A O 1
ATOM 690 N N . ALA A 1 90 ? 1.687 2.265 -16.116 1.00 73.88 90 ALA A N 1
ATOM 691 C CA . ALA A 1 90 ? 2.846 3.116 -16.407 1.00 73.88 90 ALA A CA 1
ATOM 692 C C . ALA A 1 90 ? 3.579 2.790 -17.730 1.00 73.88 90 ALA A C 1
ATOM 694 O O . ALA A 1 90 ? 4.641 3.344 -17.997 1.00 73.88 90 ALA A O 1
ATOM 695 N N . GLY A 1 91 ? 3.026 1.918 -18.583 1.00 73.69 91 GLY A N 1
ATOM 696 C CA . GLY A 1 91 ? 3.616 1.537 -19.878 1.00 73.69 91 GLY A CA 1
ATOM 697 C C . GLY A 1 91 ? 3.620 2.633 -20.957 1.00 73.69 91 GLY A C 1
ATOM 698 O O . GLY A 1 91 ? 4.057 2.374 -22.078 1.00 73.69 91 GLY A O 1
ATOM 699 N N . GLY A 1 92 ? 3.143 3.839 -20.630 1.00 67.88 92 GLY A N 1
ATOM 700 C CA . GLY A 1 92 ? 2.993 4.962 -21.553 1.00 67.88 92 GLY A CA 1
ATOM 701 C C . GLY A 1 92 ? 1.775 4.824 -22.471 1.00 67.88 92 GLY A C 1
ATOM 702 O O . GLY A 1 92 ? 1.311 3.725 -22.761 1.00 67.88 92 GLY A O 1
ATOM 703 N N . ILE A 1 93 ? 1.256 5.961 -22.931 1.00 68.62 93 ILE A N 1
ATOM 704 C CA . ILE A 1 93 ? 0.226 6.022 -23.975 1.00 68.62 93 ILE A CA 1
ATOM 705 C C . ILE A 1 93 ? 0.910 5.955 -25.338 1.00 68.62 93 ILE A C 1
ATOM 707 O O . ILE A 1 93 ? 1.731 6.814 -25.677 1.00 68.62 93 ILE A O 1
ATOM 711 N N . ARG A 1 94 ? 0.599 4.925 -26.129 1.00 72.81 94 ARG A N 1
ATOM 712 C CA . ARG A 1 94 ? 1.051 4.875 -27.525 1.00 72.81 94 ARG A CA 1
ATOM 713 C C . ARG A 1 94 ? 0.231 5.883 -28.328 1.00 72.81 94 ARG A C 1
ATOM 715 O O . ARG A 1 94 ? -0.943 6.074 -28.051 1.00 72.81 94 ARG A O 1
ATOM 722 N N . TYR A 1 95 ? 0.805 6.487 -29.372 1.00 67.19 95 TYR A N 1
ATOM 723 C CA . TYR A 1 95 ? 0.067 7.395 -30.277 1.00 67.19 95 TYR A CA 1
ATOM 724 C C . TYR A 1 95 ? -1.226 6.765 -30.844 1.00 67.19 95 TYR A C 1
ATOM 726 O O . TYR A 1 95 ? -2.162 7.460 -31.231 1.00 67.19 95 TYR A O 1
ATOM 734 N N . THR A 1 96 ? -1.279 5.433 -30.885 1.00 77.94 96 THR A N 1
ATOM 735 C CA . THR A 1 96 ? -2.424 4.645 -31.341 1.00 77.94 96 THR A CA 1
ATOM 736 C C . THR A 1 96 ? -3.474 4.367 -30.263 1.00 77.94 96 THR A C 1
ATOM 738 O O . THR A 1 96 ? -4.566 3.933 -30.623 1.00 77.94 96 THR A O 1
ATOM 741 N N . ASP A 1 97 ? -3.179 4.592 -28.978 1.00 71.69 97 ASP A N 1
ATOM 742 C CA . ASP A 1 97 ? -4.140 4.402 -27.887 1.00 71.69 97 ASP A CA 1
ATOM 743 C C . ASP A 1 97 ? -5.141 5.558 -27.897 1.00 71.69 97 ASP A C 1
ATOM 745 O O . ASP A 1 97 ? -4.869 6.668 -27.440 1.00 71.69 97 ASP A O 1
ATOM 749 N N . LYS A 1 98 ? -6.317 5.300 -28.469 1.00 62.53 98 LYS A N 1
ATOM 750 C CA . LYS A 1 98 ? -7.444 6.228 -28.435 1.00 62.53 98 LYS A CA 1
ATOM 751 C C . LYS A 1 98 ? -8.326 5.869 -27.246 1.00 62.53 98 LYS A C 1
ATOM 753 O O . LYS A 1 98 ? -8.845 4.759 -27.186 1.00 62.53 98 LYS A O 1
ATOM 758 N N . SER A 1 99 ? -8.506 6.812 -26.324 1.00 52.34 99 SER A N 1
ATOM 759 C CA . SER A 1 99 ? -9.598 6.748 -25.351 1.00 52.34 99 SER A CA 1
ATOM 760 C C . SER A 1 99 ? -10.908 6.912 -26.123 1.00 52.34 99 SER A C 1
ATOM 762 O O . SER A 1 99 ? -11.068 7.930 -26.800 1.00 52.34 99 SER A O 1
ATOM 764 N N . SER A 1 100 ? -11.794 5.913 -26.082 1.00 49.00 100 SER A N 1
ATOM 765 C CA . SER A 1 100 ? -13.166 6.059 -26.594 1.00 49.00 100 SER A CA 1
ATOM 766 C C . SER A 1 100 ? -14.041 6.809 -25.606 1.00 49.00 100 SER A C 1
ATOM 768 O O . SER A 1 100 ? -13.863 6.536 -24.397 1.00 49.00 100 SER A O 1
#

Mean predicted aligned error: 18.66 Å